Protein AF-A0A2D4KX52-F1 (afdb_monomer_lite)

Secondary structure (DSSP, 8-state):
-HHHHHHHHHHHHHTTS------S-----------S-----EEEES-HHHHHHHHHHHHHHHHHHHHT-HHHHTS-HHHHHHHHHHHHHHHHHHHHHHTT----EEEEPPPPHHHHHHT-HHHHHHHHHHHHHHHHHHTT-

Sequence (141 aa):
LYNILKSEEQQQEESSRQHPEPQPGQGPYAPALGCSCGKQRRVALKNPQVACKAASAVLVKTLRFVKNVPCFQELPLDEQLVLVRSCWAPLLVLGLAQDRVHFETVETTELSMLHTILTNKHCDEEQRRRGQLQLLRETQG

Organism: NCBI:txid1970185

Foldseek 3Di:
DVVVVVVVVVVVVVVPPPDPDDDPDDDPPPPPPPPPVDPPWDKDFPDVVVVVVVLVVLLVVLVVVQCPDPVLVPDDPVVNVVVCVVCSVVSSVVSCVVVVPDGHIDTDRDQPPVSCVVVVPVVVVVVVVVVVVVVVVVVVD

Radius of gyration: 30.48 Å; chains: 1; bounding box: 102×56×58 Å

pLDDT: mean 74.21, std 21.15, range [36.06, 98.06]

InterPro domains:
  IPR000536 Nuclear hormone receptor, ligand-binding domain [PF00104] (51-106)
  IPR000536 Nuclear hormone receptor, ligand-binding domain [PS51843] (11-141)
  IPR001723 Nuclear hormone receptor [PR00398] (54-75)
  IPR001723 Nuclear hormone receptor [PR00398] (75-91)
  IPR033544 Nuclear receptor subfamily 0 group B member 1/2 [PTHR24081] (1-130)
  IPR035500 Nuclear hormone receptor-like domain superfamily [G3DSA:1.10.565.10] (48-140)
  IPR035500 Nuclear hormone receptor-like domain superfamily [SSF48508] (23-130)

Structure (mmCIF, N/CA/C/O backbone):
data_AF-A0A2D4KX52-F1
#
_entry.id   AF-A0A2D4KX52-F1
#
loop_
_atom_site.group_PDB
_atom_site.id
_atom_site.type_symbol
_atom_site.label_atom_id
_atom_site.label_alt_id
_atom_site.label_comp_id
_atom_site.label_asym_id
_atom_site.label_entity_id
_atom_site.label_seq_id
_atom_site.pdbx_PDB_ins_code
_atom_site.Cartn_x
_atom_site.Cartn_y
_atom_site.Cartn_z
_atom_site.occupancy
_atom_site.B_iso_or_equiv
_atom_site.auth_seq_id
_atom_site.auth_comp_id
_atom_site.auth_asym_id
_atom_site.auth_atom_id
_atom_site.pdbx_PDB_model_num
ATOM 1 N N . LEU A 1 1 ? -69.183 -6.970 -9.755 1.00 55.22 1 LEU A N 1
ATOM 2 C CA . LEU A 1 1 ? -68.219 -5.842 -9.744 1.00 55.22 1 LEU A CA 1
ATOM 3 C C . LEU A 1 1 ? -67.201 -5.937 -8.603 1.00 55.22 1 LEU A C 1
ATOM 5 O O . LEU A 1 1 ? -66.049 -5.618 -8.840 1.00 55.22 1 LEU A O 1
ATOM 9 N N . TYR A 1 2 ? -67.560 -6.471 -7.427 1.00 42.31 2 TYR A N 1
ATOM 10 C CA . TYR A 1 2 ? -66.628 -6.637 -6.293 1.00 42.31 2 TYR A CA 1
ATOM 11 C C . TYR A 1 2 ? -65.497 -7.673 -6.486 1.00 42.31 2 TYR A C 1
ATOM 13 O O . TYR A 1 2 ? -64.516 -7.644 -5.756 1.00 42.31 2 TYR A O 1
ATOM 21 N N . ASN A 1 3 ? -65.603 -8.571 -7.472 1.00 47.75 3 ASN A N 1
ATOM 22 C CA . ASN A 1 3 ? -64.570 -9.585 -7.729 1.00 47.75 3 ASN A CA 1
ATOM 23 C C . ASN A 1 3 ? -63.439 -9.098 -8.653 1.00 47.75 3 ASN A C 1
ATOM 25 O O . ASN A 1 3 ? -62.381 -9.703 -8.641 1.00 47.75 3 ASN A O 1
ATOM 29 N N . ILE A 1 4 ? -63.633 -8.016 -9.422 1.00 60.59 4 ILE A N 1
ATOM 30 C CA . ILE A 1 4 ? -62.599 -7.492 -10.339 1.00 60.59 4 ILE A CA 1
ATOM 31 C C . ILE A 1 4 ? -61.567 -6.668 -9.555 1.00 60.59 4 ILE A C 1
ATOM 33 O O . ILE A 1 4 ? -60.376 -6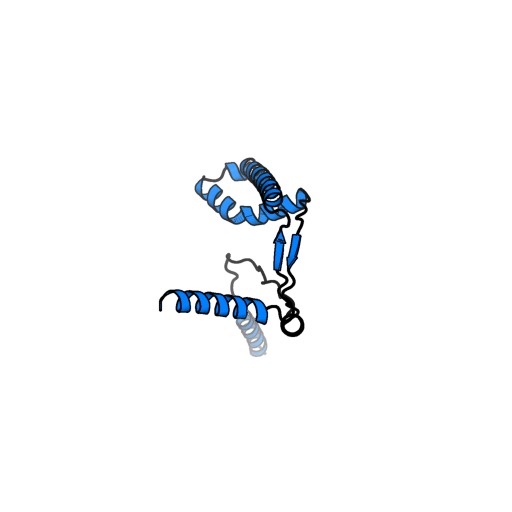.905 -9.705 1.00 60.59 4 ILE A O 1
ATOM 37 N N . LEU A 1 5 ? -62.014 -5.814 -8.622 1.00 53.97 5 LEU A N 1
ATOM 38 C CA . LEU A 1 5 ? -61.110 -5.081 -7.720 1.00 53.97 5 LEU A CA 1
ATOM 39 C C . LEU A 1 5 ? -60.318 -6.008 -6.783 1.00 53.97 5 LEU A C 1
ATOM 41 O O . LEU A 1 5 ? -59.173 -5.720 -6.455 1.00 53.97 5 LEU A O 1
ATOM 45 N N . LYS A 1 6 ? -60.897 -7.148 -6.380 1.00 53.62 6 LYS A N 1
ATOM 46 C CA . LYS A 1 6 ? -60.208 -8.113 -5.511 1.00 53.62 6 LYS A CA 1
ATOM 47 C C . LYS A 1 6 ? -59.107 -8.891 -6.243 1.00 53.62 6 LYS A C 1
ATOM 49 O O . LYS A 1 6 ? -58.123 -9.280 -5.620 1.00 53.62 6 LYS A O 1
ATOM 54 N N . SER A 1 7 ? -59.258 -9.105 -7.552 1.00 54.38 7 SER A N 1
ATOM 55 C CA . SER A 1 7 ? -58.231 -9.758 -8.369 1.00 54.38 7 SER A CA 1
ATOM 56 C C . SER A 1 7 ? -57.017 -8.859 -8.618 1.00 54.38 7 SER A C 1
ATOM 58 O O . SER A 1 7 ? -55.912 -9.383 -8.695 1.00 54.38 7 SER A O 1
ATOM 60 N N . GLU A 1 8 ? -57.189 -7.534 -8.677 1.00 55.19 8 GLU A N 1
ATOM 61 C CA . GLU A 1 8 ? -56.067 -6.594 -8.834 1.00 55.19 8 GLU A CA 1
ATOM 62 C C . GLU A 1 8 ? -55.267 -6.418 -7.530 1.00 55.19 8 GLU A C 1
ATOM 64 O O . GLU A 1 8 ? -54.038 -6.435 -7.574 1.00 55.19 8 GLU A O 1
ATOM 69 N N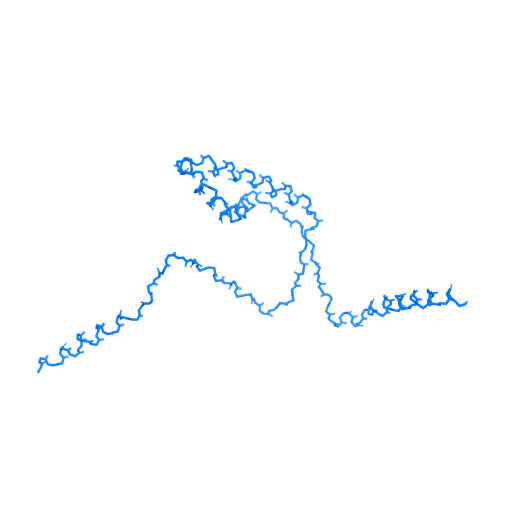 . GLU A 1 9 ? -55.922 -6.372 -6.360 1.00 52.56 9 GLU A N 1
ATOM 70 C CA . GLU A 1 9 ? -55.217 -6.336 -5.063 1.00 52.56 9 GLU A CA 1
ATOM 71 C C . GLU A 1 9 ? -54.384 -7.606 -4.813 1.00 52.56 9 GLU A C 1
ATOM 73 O O . GLU A 1 9 ? -53.224 -7.508 -4.415 1.00 52.56 9 GLU A O 1
ATOM 78 N N . GLN A 1 10 ? -54.910 -8.800 -5.122 1.00 50.28 10 GLN A N 1
ATOM 79 C CA . GLN A 1 10 ? -54.152 -10.045 -4.917 1.00 50.28 10 GLN A CA 1
ATOM 80 C C . GLN A 1 10 ? -52.995 -10.227 -5.912 1.00 50.28 10 GLN A C 1
ATOM 82 O O . GLN A 1 10 ? -51.985 -10.837 -5.566 1.00 50.28 10 GLN A O 1
ATOM 87 N N . GLN A 1 11 ? -53.099 -9.688 -7.131 1.00 50.22 11 GLN A N 1
ATOM 88 C CA . GLN A 1 11 ? -52.032 -9.806 -8.131 1.00 50.22 11 GLN A CA 1
ATOM 89 C C . GLN A 1 11 ? -50.896 -8.791 -7.892 1.00 50.22 11 GLN A C 1
ATOM 91 O O . GLN A 1 11 ? -49.740 -9.073 -8.218 1.00 50.22 11 GLN A O 1
ATOM 96 N N . GLN A 1 12 ? -51.191 -7.659 -7.240 1.00 48.22 12 GLN A N 1
ATOM 97 C CA . GLN A 1 12 ? -50.191 -6.679 -6.804 1.00 48.22 12 GLN A CA 1
ATOM 98 C C . GLN A 1 12 ? -49.376 -7.173 -5.588 1.00 48.22 12 GLN A C 1
ATOM 100 O O . GLN A 1 12 ? -48.193 -6.848 -5.471 1.00 48.22 12 GLN A O 1
ATOM 105 N N . GLU A 1 13 ? -49.969 -7.987 -4.706 1.00 45.47 13 GLU A N 1
ATOM 106 C CA . GLU A 1 13 ? -49.301 -8.486 -3.490 1.00 45.47 13 GLU A CA 1
ATOM 107 C C . GLU A 1 13 ? -48.363 -9.681 -3.744 1.00 45.47 13 GLU A C 1
ATOM 109 O O . GLU A 1 13 ? -47.346 -9.827 -3.060 1.00 45.47 13 GLU A O 1
ATOM 114 N N . GLU A 1 14 ? -48.625 -10.498 -4.771 1.00 41.22 14 GLU A N 1
ATOM 115 C CA . GLU A 1 14 ? -47.759 -11.638 -5.115 1.00 41.22 14 GLU A CA 1
ATOM 116 C C . GLU A 1 14 ? -46.558 -11.235 -5.995 1.00 41.22 14 GLU A C 1
ATOM 118 O O . GLU A 1 14 ? -45.494 -11.854 -5.926 1.00 41.22 14 GLU A O 1
ATOM 123 N N . SER A 1 15 ? -46.654 -10.122 -6.736 1.00 37.69 15 SER A N 1
ATOM 124 C CA . SER A 1 15 ? -45.534 -9.596 -7.533 1.00 37.69 15 SER A CA 1
ATOM 125 C C . SER A 1 15 ? -44.447 -8.901 -6.697 1.00 37.69 15 SER A C 1
ATOM 127 O O . SER A 1 15 ? -43.389 -8.573 -7.235 1.00 37.69 15 SER A O 1
ATOM 129 N N . SER A 1 16 ? -44.666 -8.679 -5.395 1.00 39.81 16 SER A N 1
ATOM 130 C 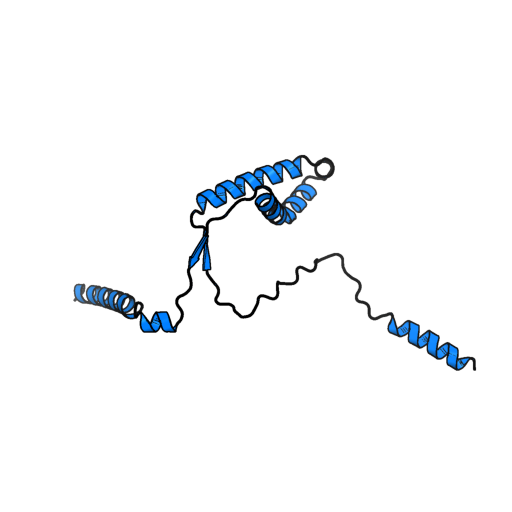CA . SER A 1 16 ? -43.711 -7.972 -4.529 1.00 39.81 16 SER A CA 1
ATOM 131 C C . SER A 1 16 ? -42.883 -8.885 -3.609 1.00 39.81 16 SER A C 1
ATOM 133 O O . SER A 1 16 ? -42.078 -8.378 -2.825 1.00 39.81 16 SER A O 1
ATOM 135 N N . ARG A 1 17 ? -43.023 -10.221 -3.692 1.00 44.50 17 ARG A N 1
ATOM 136 C CA . ARG A 1 17 ? -42.246 -11.176 -2.863 1.00 44.50 17 ARG A CA 1
ATOM 137 C C . ARG A 1 17 ? -41.098 -11.889 -3.585 1.00 44.50 17 ARG A C 1
ATOM 139 O O . ARG A 1 17 ? -40.619 -12.913 -3.107 1.00 44.50 17 ARG A O 1
ATOM 146 N N . GLN A 1 18 ? -40.595 -11.325 -4.681 1.00 43.16 18 GLN A N 1
ATOM 147 C CA . GLN A 1 18 ? -39.297 -11.706 -5.253 1.00 43.16 18 GLN A CA 1
ATOM 148 C C . GLN A 1 18 ? -38.362 -10.496 -5.311 1.00 43.16 18 GLN A C 1
ATOM 150 O O . GLN A 1 18 ? -37.957 -10.041 -6.373 1.00 43.16 18 GLN A O 1
ATOM 155 N N . HIS A 1 19 ? -38.005 -9.976 -4.139 1.00 36.66 19 HIS A N 1
ATOM 156 C CA . HIS A 1 19 ? -36.787 -9.189 -3.974 1.00 36.66 19 HIS A CA 1
ATOM 157 C C . HIS A 1 19 ? -35.864 -9.988 -3.048 1.00 36.66 19 HIS A C 1
ATOM 159 O O . HIS A 1 19 ? -36.266 -10.271 -1.917 1.00 36.66 19 HIS A O 1
ATOM 165 N N . PRO A 1 20 ? -34.658 -10.388 -3.486 1.00 41.66 20 PRO A N 1
ATOM 166 C CA . PRO A 1 20 ? -33.647 -10.865 -2.561 1.00 41.66 20 PRO A CA 1
ATOM 167 C C . PRO A 1 20 ? -33.256 -9.703 -1.647 1.00 41.66 20 PRO A C 1
ATOM 169 O O . PRO A 1 20 ? -32.896 -8.620 -2.106 1.00 41.66 20 PRO A O 1
ATOM 172 N N . GLU A 1 21 ? -33.370 -9.941 -0.350 1.00 36.06 21 GLU A N 1
ATOM 173 C CA . GLU A 1 21 ? -32.877 -9.078 0.715 1.00 36.06 21 GLU A CA 1
ATOM 174 C C . GLU A 1 21 ? -31.350 -8.874 0.559 1.00 36.06 21 GLU A C 1
ATOM 176 O O . GLU A 1 21 ? -30.626 -9.867 0.414 1.00 36.06 21 GLU A O 1
ATOM 181 N N . PRO A 1 22 ? -30.824 -7.632 0.531 1.00 37.22 22 PRO A N 1
ATOM 182 C CA . PRO A 1 22 ? -29.389 -7.408 0.448 1.00 37.22 22 PRO A CA 1
ATOM 183 C C . PRO A 1 22 ? -28.764 -7.625 1.828 1.00 37.22 22 PRO A C 1
ATOM 185 O O . PRO A 1 22 ? -28.799 -6.756 2.698 1.00 37.22 22 PRO A O 1
ATOM 188 N N . GLN A 1 23 ? -28.151 -8.793 1.989 1.00 40.50 23 GLN A N 1
ATOM 189 C CA . GLN A 1 23 ? -27.279 -9.111 3.113 1.00 40.50 23 GLN A CA 1
ATOM 190 C C . GLN A 1 23 ? -26.165 -8.051 3.249 1.00 40.50 23 GLN A C 1
ATOM 192 O O . GLN A 1 23 ? -25.584 -7.636 2.238 1.00 40.50 23 GLN A O 1
ATOM 197 N N . PRO A 1 24 ? -25.797 -7.619 4.470 1.00 43.75 24 PRO A N 1
ATOM 198 C CA . PRO A 1 24 ? -24.698 -6.690 4.678 1.00 43.75 24 PRO A CA 1
ATOM 199 C C . PRO A 1 24 ? -23.382 -7.467 4.612 1.00 43.75 24 PRO A C 1
ATOM 201 O O . PRO A 1 24 ? -22.823 -7.895 5.618 1.00 43.75 24 PRO A O 1
ATOM 204 N N . GLY A 1 25 ? -22.884 -7.685 3.405 1.00 46.22 25 GLY A N 1
ATOM 205 C CA . GLY A 1 25 ? -21.603 -8.341 3.211 1.00 46.22 25 GLY A CA 1
ATOM 206 C C . GLY A 1 25 ? -21.336 -8.552 1.739 1.00 46.22 25 GLY A C 1
ATOM 207 O O . GLY A 1 25 ? -22.090 -9.254 1.085 1.00 46.22 25 GLY A O 1
ATOM 208 N N . GLN A 1 26 ? -20.219 -8.001 1.262 1.00 44.38 26 GLN A N 1
ATOM 209 C CA . GLN A 1 26 ? -19.721 -8.045 -0.120 1.00 44.38 26 GLN A CA 1
ATOM 210 C C . GLN A 1 26 ? -20.241 -6.893 -0.990 1.00 44.38 26 GLN A C 1
ATOM 212 O O . GLN A 1 26 ? -21.268 -6.960 -1.657 1.00 44.38 26 GLN A O 1
ATOM 217 N N . GLY A 1 27 ? -19.474 -5.799 -0.977 1.00 38.81 27 GLY A N 1
ATOM 218 C CA . GLY A 1 27 ? -19.650 -4.712 -1.933 1.00 38.81 27 GLY A CA 1
ATOM 219 C C . GLY A 1 27 ? -19.389 -5.181 -3.373 1.00 38.81 27 GLY A C 1
ATOM 220 O O . GLY A 1 27 ? -18.683 -6.170 -3.588 1.00 38.81 27 GLY A O 1
ATOM 221 N N . PRO A 1 28 ? -19.919 -4.470 -4.380 1.00 45.84 28 PRO A N 1
ATOM 222 C CA . PRO A 1 28 ? -19.748 -4.822 -5.778 1.00 45.84 28 PRO A CA 1
ATOM 223 C C . PRO A 1 28 ? -18.367 -4.365 -6.254 1.00 45.84 28 PRO A C 1
ATOM 225 O O . PRO A 1 28 ? -18.222 -3.366 -6.955 1.00 45.84 28 PRO A O 1
ATOM 228 N N . TYR A 1 29 ? -17.323 -5.113 -5.912 1.00 49.16 29 TYR A N 1
ATOM 229 C CA . TYR A 1 29 ? -16.148 -5.163 -6.778 1.00 49.16 29 TYR A CA 1
ATOM 230 C C . TYR A 1 29 ? -16.569 -6.020 -7.967 1.00 49.16 29 TYR A C 1
ATOM 232 O O . TYR A 1 29 ? -16.369 -7.233 -7.989 1.00 49.16 29 TYR A O 1
ATOM 240 N N . ALA A 1 30 ? -17.232 -5.394 -8.941 1.00 56.16 30 ALA A N 1
ATOM 241 C CA . ALA A 1 30 ? -17.316 -5.983 -10.262 1.00 56.16 30 ALA A CA 1
ATOM 242 C C . ALA A 1 30 ? -15.871 -6.330 -10.660 1.00 56.16 30 ALA A C 1
ATOM 244 O O . ALA A 1 30 ? -15.022 -5.428 -10.639 1.00 56.16 30 ALA A O 1
ATOM 245 N N . PRO A 1 31 ? -15.537 -7.598 -10.962 1.00 55.91 31 PRO A N 1
ATOM 246 C CA . PRO A 1 31 ? -14.259 -7.870 -11.583 1.00 55.91 31 PRO A CA 1
ATOM 247 C C . PRO A 1 31 ? -14.282 -7.047 -12.862 1.00 55.91 31 PRO A C 1
ATOM 249 O O . PRO A 1 31 ? -15.206 -7.186 -13.666 1.00 55.91 31 PRO A O 1
ATOM 252 N N . ALA A 1 32 ? -13.342 -6.109 -12.988 1.00 61.94 32 ALA A N 1
ATOM 253 C CA . ALA A 1 32 ? -13.196 -5.326 -14.198 1.00 61.94 32 ALA A CA 1
ATOM 254 C C . ALA A 1 32 ? -13.275 -6.312 -15.365 1.00 61.94 32 ALA A C 1
ATOM 256 O O . ALA A 1 32 ? -12.467 -7.242 -15.432 1.00 61.94 32 ALA A O 1
ATOM 257 N N . LEU A 1 33 ? -14.299 -6.164 -16.211 1.00 58.03 33 LEU A N 1
ATOM 258 C CA . LEU A 1 33 ? -14.442 -6.909 -17.455 1.00 58.03 33 LEU A CA 1
ATOM 259 C C . LEU A 1 33 ? -13.247 -6.508 -18.314 1.00 58.03 33 LEU A C 1
ATOM 261 O O . LEU A 1 33 ? -13.278 -5.541 -19.072 1.00 58.03 33 LEU A O 1
ATOM 265 N N . GLY A 1 34 ? -12.136 -7.199 -18.080 1.00 59.59 34 GLY A N 1
ATOM 266 C CA . GLY A 1 34 ? -10.908 -7.024 -18.813 1.00 59.59 34 GLY A CA 1
ATOM 267 C C . GLY A 1 34 ? -11.213 -7.306 -20.270 1.00 59.59 34 GLY A C 1
ATOM 268 O O . GLY A 1 34 ? -11.809 -8.328 -20.610 1.00 59.59 34 GLY A O 1
ATOM 269 N N . CYS A 1 35 ? -10.835 -6.374 -21.136 1.00 62.75 35 CYS A N 1
ATOM 270 C CA . CYS A 1 35 ? -10.944 -6.574 -22.568 1.00 62.75 35 CYS A CA 1
ATOM 271 C C . CYS A 1 35 ? -10.196 -7.859 -22.964 1.00 62.75 35 CYS A C 1
ATOM 273 O O . CYS A 1 35 ? -9.040 -8.053 -22.585 1.00 62.75 35 CYS A O 1
ATOM 275 N N . SER A 1 36 ? -10.833 -8.710 -23.774 1.00 57.59 36 SER A N 1
ATOM 276 C CA . SER A 1 36 ? -10.251 -9.958 -24.298 1.00 57.59 36 SER A CA 1
ATOM 277 C C . SER A 1 36 ? -9.108 -9.727 -25.311 1.00 57.59 36 SER A C 1
ATOM 279 O O . SER A 1 36 ? -8.548 -10.666 -25.865 1.00 57.59 36 SER A O 1
ATOM 281 N N . CYS A 1 37 ? -8.659 -8.483 -25.509 1.00 63.06 37 CYS A N 1
ATOM 282 C CA . CYS A 1 37 ? -7.459 -8.134 -26.285 1.00 63.06 37 CYS A CA 1
ATOM 283 C C . CYS A 1 37 ? -6.135 -8.513 -25.558 1.00 63.06 37 CYS A C 1
ATOM 285 O O . CYS A 1 37 ? -5.074 -7.926 -25.772 1.00 63.06 37 CYS A O 1
ATOM 287 N N . GLY A 1 38 ? -6.183 -9.491 -24.651 1.00 58.09 38 GLY A N 1
ATOM 288 C CA . GLY A 1 38 ? -5.166 -9.781 -23.646 1.00 58.09 38 GLY A CA 1
ATOM 289 C C . GLY A 1 38 ? -3.930 -10.501 -24.178 1.00 58.09 38 GLY A C 1
ATOM 290 O O . GLY A 1 38 ? -3.725 -11.677 -23.892 1.00 58.09 38 GLY A O 1
ATOM 291 N N . LYS A 1 39 ? -3.022 -9.778 -24.837 1.00 64.50 39 LYS A N 1
ATOM 292 C CA . LYS A 1 39 ? -1.598 -10.095 -24.661 1.00 64.50 39 LYS A CA 1
ATOM 293 C C . LYS A 1 39 ? -1.234 -9.628 -23.254 1.00 64.50 39 LYS A C 1
ATOM 295 O O . LYS A 1 39 ? -1.135 -8.426 -23.025 1.00 64.50 39 LYS A O 1
ATOM 300 N N . GLN A 1 40 ? -1.107 -10.560 -22.311 1.00 63.53 40 GLN A N 1
ATOM 301 C CA . GLN A 1 40 ? -0.644 -10.290 -20.946 1.00 63.53 40 GLN A CA 1
ATOM 302 C C . GLN A 1 40 ? 0.761 -9.670 -21.022 1.00 63.53 40 GLN A C 1
ATOM 304 O O . GLN A 1 40 ? 1.765 -10.371 -21.134 1.00 63.53 40 GLN A O 1
ATOM 309 N N . ARG A 1 41 ? 0.836 -8.338 -21.047 1.00 69.56 41 ARG A N 1
ATOM 310 C CA . ARG A 1 41 ? 2.095 -7.596 -21.003 1.00 69.56 41 ARG A CA 1
ATOM 311 C C . ARG A 1 41 ? 2.622 -7.692 -19.584 1.00 69.56 41 ARG A C 1
ATOM 313 O O . ARG A 1 41 ? 2.010 -7.189 -18.643 1.00 69.56 41 ARG A O 1
ATOM 320 N N . ARG A 1 42 ? 3.743 -8.391 -19.423 1.00 78.44 42 ARG A N 1
ATOM 321 C CA . ARG A 1 42 ? 4.413 -8.499 -18.133 1.00 78.44 42 ARG A CA 1
ATOM 322 C C . ARG A 1 42 ? 5.122 -7.180 -17.870 1.00 78.44 42 ARG A C 1
ATOM 324 O O . ARG A 1 42 ? 6.133 -6.873 -18.499 1.00 78.44 42 ARG A O 1
ATOM 331 N N . VAL A 1 43 ? 4.564 -6.402 -16.954 1.00 82.25 43 VAL A N 1
ATOM 332 C CA . VAL A 1 43 ? 5.147 -5.149 -16.480 1.00 82.25 43 VAL A CA 1
ATOM 333 C C . VAL A 1 43 ? 5.911 -5.437 -15.191 1.00 82.25 43 VAL A C 1
ATOM 335 O O . VAL A 1 43 ? 5.366 -6.034 -14.266 1.00 82.25 43 VAL A O 1
ATOM 338 N N . ALA A 1 44 ? 7.172 -5.020 -15.126 1.00 89.12 44 ALA A N 1
ATOM 339 C CA . ALA A 1 44 ? 7.989 -5.092 -13.919 1.00 89.12 44 ALA A CA 1
ATOM 340 C C . ALA A 1 44 ? 8.489 -3.697 -13.536 1.00 89.12 44 ALA A C 1
ATOM 342 O O . ALA A 1 44 ? 8.594 -2.811 -14.376 1.00 89.12 44 ALA A O 1
ATOM 343 N N . LEU A 1 45 ? 8.807 -3.481 -12.263 1.00 92.50 45 LEU A N 1
ATOM 344 C CA . LEU A 1 45 ? 9.414 -2.228 -11.815 1.00 92.50 45 LEU A CA 1
ATOM 345 C C . LEU A 1 45 ? 10.871 -2.171 -12.282 1.00 92.50 45 LEU A C 1
ATOM 347 O O . LEU A 1 45 ? 11.627 -3.112 -12.049 1.00 92.50 45 LEU A O 1
ATOM 351 N N . LYS A 1 46 ? 11.288 -1.055 -12.886 1.00 92.50 46 LYS A N 1
ATOM 352 C CA . LYS A 1 46 ? 12.683 -0.849 -13.299 1.00 92.50 46 LYS A CA 1
ATOM 353 C C . LYS A 1 46 ? 13.615 -0.753 -12.092 1.00 92.50 46 LYS A C 1
ATOM 355 O O . LYS A 1 46 ? 14.718 -1.286 -12.116 1.00 92.50 46 LYS A O 1
ATOM 360 N N . ASN A 1 47 ? 13.157 -0.097 -11.024 1.00 93.56 47 ASN A N 1
ATOM 361 C CA . ASN A 1 47 ? 13.865 -0.028 -9.750 1.00 93.56 47 ASN A CA 1
ATOM 362 C C . ASN A 1 47 ? 12.923 -0.398 -8.588 1.00 93.56 47 ASN A C 1
ATOM 364 O O . ASN A 1 47 ? 12.270 0.479 -8.013 1.00 93.56 47 ASN A O 1
ATOM 368 N N . PRO A 1 48 ? 12.836 -1.691 -8.226 1.00 93.81 48 PRO A N 1
ATOM 369 C CA . PRO A 1 48 ? 11.925 -2.142 -7.178 1.00 93.81 48 PRO A CA 1
ATOM 370 C C . PRO A 1 48 ? 12.296 -1.584 -5.799 1.00 93.81 48 PRO A C 1
ATOM 372 O O . PRO A 1 48 ? 11.408 -1.315 -5.001 1.00 93.81 48 PRO A O 1
ATOM 375 N N . GLN A 1 49 ? 13.581 -1.340 -5.515 1.00 96.69 49 GLN A N 1
ATOM 376 C CA . GLN A 1 49 ? 14.013 -0.824 -4.210 1.00 96.69 49 GLN A CA 1
ATOM 377 C C . GLN A 1 49 ? 13.550 0.617 -3.982 1.00 96.69 49 GLN A C 1
ATOM 379 O O . GLN A 1 49 ? 13.054 0.950 -2.905 1.00 96.69 49 GLN A O 1
ATOM 384 N N . VAL A 1 50 ? 13.654 1.468 -5.007 1.00 95.25 50 VAL A 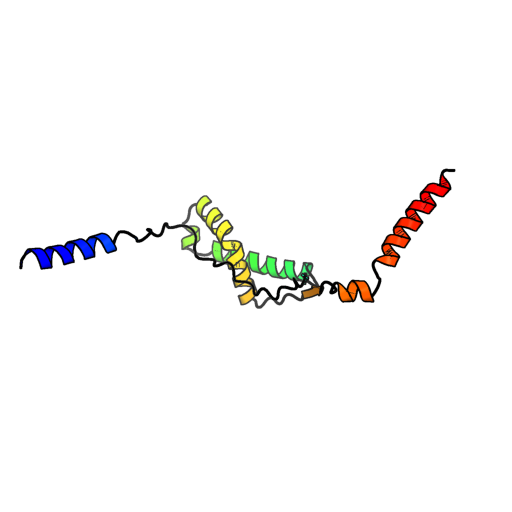N 1
ATOM 385 C CA . VAL A 1 50 ? 13.155 2.850 -4.947 1.00 95.25 50 VAL A CA 1
ATOM 386 C C . VAL A 1 50 ? 11.633 2.869 -4.812 1.00 95.25 50 VAL A C 1
ATOM 388 O O . VAL A 1 50 ? 11.108 3.582 -3.957 1.00 95.25 50 VAL A O 1
ATOM 391 N N . ALA A 1 51 ? 10.932 2.038 -5.588 1.00 95.12 51 ALA A N 1
ATOM 392 C CA . ALA A 1 51 ? 9.481 1.895 -5.502 1.00 95.12 51 ALA A CA 1
ATOM 393 C C . ALA A 1 51 ? 9.026 1.442 -4.103 1.00 95.12 51 ALA A C 1
ATOM 395 O O . ALA A 1 51 ? 8.154 2.072 -3.506 1.00 95.12 51 ALA A O 1
ATOM 396 N N . CYS A 1 52 ? 9.656 0.406 -3.541 1.00 95.62 52 CYS A N 1
ATOM 397 C CA . CYS A 1 52 ? 9.361 -0.089 -2.197 1.00 95.62 52 CYS A CA 1
ATOM 398 C C . CYS A 1 52 ? 9.670 0.952 -1.116 1.00 95.62 52 CYS A C 1
ATOM 400 O O . CYS A 1 52 ? 8.892 1.109 -0.175 1.00 95.62 52 CYS A O 1
ATOM 402 N N . LYS A 1 53 ? 10.772 1.701 -1.240 1.00 97.31 53 LYS A N 1
ATOM 403 C CA . LYS A 1 53 ? 11.103 2.793 -0.313 1.00 97.31 53 LYS A CA 1
ATOM 404 C C . LYS A 1 53 ? 10.046 3.900 -0.336 1.00 97.31 53 LYS A C 1
ATOM 406 O O . LYS A 1 53 ? 9.624 4.357 0.722 1.00 97.31 53 LYS A O 1
ATOM 411 N N . ALA A 1 54 ? 9.590 4.306 -1.519 1.00 96.94 54 ALA A N 1
ATOM 412 C CA . ALA A 1 54 ? 8.525 5.299 -1.644 1.00 96.94 54 ALA A CA 1
ATOM 413 C C . ALA A 1 54 ? 7.196 4.770 -1.079 1.00 96.94 54 ALA A C 1
ATOM 415 O O . ALA A 1 54 ? 6.563 5.430 -0.258 1.00 96.94 54 ALA A O 1
ATOM 416 N N . ALA A 1 55 ? 6.811 3.544 -1.443 1.00 97.12 55 ALA A N 1
ATOM 417 C CA . ALA A 1 55 ? 5.573 2.930 -0.976 1.00 97.12 55 ALA A CA 1
ATOM 418 C C . ALA A 1 55 ? 5.550 2.717 0.543 1.00 97.12 55 ALA A C 1
ATOM 420 O O . ALA A 1 55 ? 4.548 3.010 1.191 1.00 97.12 55 ALA A O 1
ATOM 421 N N . SER A 1 56 ? 6.657 2.266 1.135 1.00 97.62 56 SER A N 1
ATOM 422 C CA . SER A 1 56 ? 6.770 2.117 2.591 1.00 97.62 56 SER A CA 1
ATOM 423 C C . SER A 1 56 ? 6.707 3.459 3.322 1.00 97.62 56 SER A C 1
ATOM 425 O O . SER A 1 56 ? 6.040 3.549 4.351 1.00 97.62 56 SER A O 1
ATOM 427 N N . ALA A 1 57 ? 7.321 4.518 2.785 1.00 97.94 57 ALA A N 1
ATOM 428 C CA . ALA A 1 57 ? 7.213 5.859 3.359 1.00 97.94 57 ALA A CA 1
ATOM 429 C C . ALA A 1 57 ? 5.757 6.357 3.377 1.00 97.94 57 ALA A C 1
ATOM 431 O O . ALA A 1 57 ? 5.283 6.849 4.407 1.00 97.94 57 ALA A O 1
ATOM 432 N N . VAL A 1 58 ? 5.029 6.157 2.274 1.00 98.06 58 VAL A N 1
ATOM 433 C CA . VAL A 1 58 ? 3.597 6.471 2.187 1.00 98.06 58 VAL A CA 1
ATOM 434 C C . VAL A 1 58 ? 2.793 5.624 3.169 1.00 98.06 58 VAL A C 1
ATOM 436 O O . VAL A 1 58 ? 1.989 6.173 3.916 1.00 98.06 58 VAL A O 1
ATOM 439 N N . LEU A 1 59 ? 3.046 4.315 3.255 1.00 98.00 59 LEU A N 1
ATOM 440 C CA . LEU A 1 59 ? 2.345 3.438 4.194 1.00 98.00 59 LEU A CA 1
ATOM 441 C C . LEU A 1 59 ? 2.514 3.905 5.646 1.00 98.00 59 LEU A C 1
ATOM 443 O O . LEU A 1 59 ? 1.536 3.984 6.384 1.00 98.00 59 LEU A O 1
ATOM 447 N N . VAL A 1 60 ? 3.732 4.266 6.056 1.00 98.06 60 VAL A N 1
ATOM 448 C CA . VAL A 1 60 ? 4.001 4.774 7.410 1.00 98.06 60 VAL A CA 1
ATOM 449 C C . VAL A 1 60 ? 3.248 6.080 7.673 1.00 98.06 60 VAL A C 1
ATOM 451 O O . VAL A 1 60 ? 2.660 6.241 8.744 1.00 98.06 60 VAL A O 1
ATOM 454 N N . LYS A 1 61 ? 3.232 7.004 6.705 1.00 97.38 61 LYS A N 1
ATOM 455 C CA . LYS A 1 61 ? 2.475 8.263 6.788 1.00 97.38 61 LYS A CA 1
ATOM 456 C C . LYS A 1 61 ? 0.973 7.997 6.924 1.00 97.38 61 LYS A C 1
ATOM 458 O O . LYS A 1 61 ? 0.339 8.551 7.820 1.00 97.38 61 LYS A O 1
ATOM 463 N N . THR A 1 62 ? 0.433 7.107 6.100 1.00 96.81 62 THR A N 1
ATOM 464 C CA . THR A 1 62 ? -0.974 6.696 6.114 1.00 96.81 62 THR A CA 1
ATOM 465 C C . THR A 1 62 ? -1.363 6.042 7.438 1.00 96.81 62 THR A C 1
ATOM 467 O O . THR A 1 62 ? -2.357 6.431 8.045 1.00 96.81 62 THR A O 1
ATOM 470 N N . LEU A 1 63 ? -0.569 5.096 7.946 1.00 96.25 63 LEU A N 1
ATOM 471 C CA . LEU A 1 63 ? -0.857 4.441 9.224 1.00 96.25 63 LEU A CA 1
ATOM 472 C C . LEU A 1 63 ? -0.752 5.416 10.400 1.00 96.25 63 LEU A C 1
ATOM 474 O O . LEU A 1 63 ? -1.557 5.345 11.325 1.00 96.25 63 LEU A O 1
ATOM 478 N N . ARG A 1 64 ? 0.192 6.364 10.362 1.00 96.88 64 ARG A N 1
ATOM 479 C CA . ARG A 1 64 ? 0.264 7.439 11.360 1.00 96.88 64 ARG A CA 1
ATOM 480 C C . ARG A 1 64 ? -0.986 8.314 11.328 1.00 96.88 64 ARG A C 1
ATOM 482 O O . ARG A 1 64 ? -1.490 8.656 12.389 1.00 96.88 64 ARG A O 1
ATOM 489 N N . PHE A 1 65 ? -1.485 8.653 10.140 1.00 95.75 65 PHE A N 1
ATOM 490 C CA . PHE A 1 65 ? -2.740 9.385 9.993 1.00 95.75 65 PHE A CA 1
ATOM 491 C C . PHE A 1 65 ? -3.902 8.621 10.635 1.00 95.75 65 PHE A C 1
ATOM 493 O O . PHE A 1 65 ? -4.539 9.170 11.526 1.00 95.75 65 PHE A O 1
ATOM 500 N N . VAL A 1 66 ? -4.111 7.350 10.270 1.00 96.25 66 VAL A N 1
ATOM 501 C CA . VAL A 1 66 ? -5.202 6.517 10.815 1.00 96.25 66 VAL A CA 1
ATOM 502 C C . VAL A 1 66 ? -5.137 6.439 12.342 1.00 96.25 66 VAL A C 1
ATOM 504 O O . VAL A 1 66 ? -6.135 6.686 13.010 1.00 96.25 66 VAL A O 1
ATOM 507 N N . LYS A 1 67 ? -3.948 6.186 12.908 1.00 95.06 67 LYS A N 1
ATOM 508 C CA . LYS A 1 67 ? -3.748 6.115 14.367 1.00 95.06 67 LYS A CA 1
ATOM 509 C C . LYS A 1 67 ? -4.024 7.432 15.098 1.00 95.06 67 LYS A C 1
ATOM 511 O O . LYS A 1 67 ? -4.232 7.406 16.306 1.00 95.06 67 LYS A O 1
ATOM 516 N N . ASN A 1 68 ? -3.997 8.563 14.397 1.00 96.50 68 ASN A N 1
ATOM 517 C CA . ASN A 1 68 ? -4.246 9.889 14.960 1.00 96.50 68 ASN A CA 1
ATOM 518 C C . ASN A 1 68 ? -5.689 10.373 14.745 1.00 96.50 68 ASN A C 1
ATOM 520 O O . ASN A 1 68 ? -6.006 11.503 15.109 1.00 96.50 68 ASN A O 1
ATOM 524 N N . VAL A 1 69 ? -6.563 9.555 14.151 1.00 96.62 69 VAL A N 1
ATOM 525 C CA . VAL A 1 69 ? -7.979 9.894 14.000 1.00 96.62 69 VAL A CA 1
ATOM 526 C C . VAL A 1 69 ? -8.695 9.677 15.342 1.00 96.62 69 VAL A C 1
ATOM 528 O O . VAL A 1 69 ? -8.666 8.553 15.843 1.00 96.62 69 VAL A O 1
ATOM 531 N N . PRO A 1 70 ? -9.388 10.686 15.908 1.00 95.81 70 PRO A N 1
ATOM 532 C CA . PRO A 1 70 ? -10.023 10.566 17.223 1.00 95.81 70 PRO A CA 1
ATOM 533 C C . PRO A 1 70 ? -10.986 9.380 17.331 1.00 95.81 70 PRO A C 1
ATOM 535 O O . PRO A 1 70 ? -10.839 8.551 18.216 1.00 95.81 70 PRO A O 1
ATOM 538 N N . CYS A 1 71 ? -11.904 9.211 16.373 1.00 94.75 71 CYS A N 1
ATOM 539 C CA . CYS A 1 71 ? -12.856 8.096 16.409 1.00 94.75 71 CYS A CA 1
ATOM 540 C C . CYS A 1 71 ? -12.202 6.713 16.273 1.00 94.75 71 CYS A C 1
ATOM 542 O O . CYS A 1 71 ? -12.796 5.725 16.686 1.00 94.75 71 CYS A O 1
ATOM 544 N N . PHE A 1 72 ? -10.991 6.631 15.716 1.00 95.75 72 PHE A N 1
ATOM 545 C CA . PHE A 1 72 ? -10.236 5.383 15.641 1.00 95.75 72 PHE A CA 1
ATOM 546 C C . PHE A 1 72 ? -9.583 5.037 16.986 1.00 95.75 72 PHE A C 1
ATOM 548 O O . PHE A 1 72 ? -9.476 3.863 17.327 1.00 95.75 72 PHE A O 1
ATOM 555 N N . GLN A 1 73 ? -9.177 6.047 17.762 1.00 96.38 73 GLN A N 1
ATOM 556 C CA . GLN A 1 73 ? -8.574 5.865 19.086 1.00 96.38 73 GLN A CA 1
ATOM 557 C C . GLN A 1 73 ? -9.582 5.390 20.139 1.00 96.38 73 GLN A C 1
ATOM 559 O O . GLN A 1 73 ? -9.193 4.667 21.051 1.00 96.38 73 GLN A O 1
ATOM 564 N N . GLU A 1 74 ? -10.862 5.735 19.978 1.00 97.12 74 GLU A N 1
ATOM 565 C CA . GLU A 1 74 ? -11.950 5.289 20.862 1.00 97.12 74 GLU A CA 1
ATOM 566 C C . GLU A 1 74 ? -12.304 3.797 20.697 1.00 97.12 74 GLU A C 1
ATOM 568 O O . GLU A 1 74 ? -13.011 3.225 21.527 1.00 97.12 74 GLU A O 1
ATOM 573 N N . LEU A 1 75 ? -11.840 3.145 19.625 1.00 96.88 75 LEU A N 1
ATOM 574 C CA . LEU A 1 75 ? -12.142 1.738 19.357 1.00 96.88 75 LEU A CA 1
ATOM 575 C C . LEU A 1 75 ? -11.266 0.798 20.206 1.00 96.88 75 LEU A C 1
ATOM 577 O O . LEU A 1 75 ? -10.084 1.088 20.414 1.00 96.88 75 LEU A O 1
ATOM 581 N N . PRO A 1 76 ? -11.779 -0.379 20.617 1.00 97.38 76 PRO A N 1
ATOM 582 C CA . PRO A 1 76 ? -10.958 -1.442 21.194 1.00 97.38 76 PRO A CA 1
ATOM 583 C C . PRO A 1 76 ? -9.807 -1.852 20.267 1.00 97.38 76 PRO A C 1
ATOM 585 O O . PRO A 1 76 ? -9.908 -1.759 19.042 1.00 97.38 76 PRO A O 1
ATOM 588 N N . LEU A 1 77 ? -8.714 -2.361 20.840 1.00 96.44 77 LEU A N 1
ATOM 589 C CA . LEU A 1 77 ? -7.509 -2.706 20.077 1.00 96.44 77 LEU A CA 1
ATOM 590 C C . LEU A 1 77 ? -7.770 -3.756 18.982 1.00 96.44 77 LEU A C 1
ATOM 592 O O . LEU A 1 77 ? -7.205 -3.656 17.891 1.00 96.44 77 LEU A O 1
ATOM 596 N N . ASP A 1 78 ? -8.632 -4.733 19.256 1.00 97.44 78 ASP A N 1
ATOM 597 C CA . ASP A 1 78 ? -8.993 -5.777 18.293 1.00 97.44 78 ASP A CA 1
ATOM 598 C C . ASP A 1 78 ? -9.705 -5.190 17.065 1.00 97.44 78 ASP A C 1
ATOM 600 O O . ASP A 1 78 ? -9.341 -5.494 15.927 1.00 97.44 78 ASP A O 1
ATOM 604 N N . GLU A 1 79 ? -10.635 -4.257 17.286 1.00 97.19 79 GLU A N 1
ATOM 605 C CA . GLU A 1 79 ? -11.352 -3.541 16.224 1.00 97.19 79 GLU A CA 1
ATOM 606 C C . GLU A 1 79 ? -10.406 -2.651 15.408 1.00 97.19 79 GLU A C 1
ATOM 608 O O . GLU A 1 79 ? -10.438 -2.657 14.174 1.00 97.19 79 GLU A O 1
ATOM 613 N N . GLN A 1 80 ? -9.487 -1.943 16.076 1.00 97.44 80 GLN A N 1
ATOM 614 C CA . GLN A 1 80 ? -8.447 -1.162 15.399 1.00 97.44 80 GLN A CA 1
ATOM 615 C C . GLN A 1 80 ? -7.597 -2.043 14.469 1.00 97.44 80 GLN A C 1
ATOM 617 O O . GLN A 1 80 ? -7.299 -1.657 13.333 1.00 97.44 80 GLN A O 1
ATOM 622 N N . LEU A 1 81 ? -7.211 -3.237 14.930 1.00 96.81 81 LEU A N 1
ATOM 623 C CA . LEU A 1 81 ? -6.402 -4.172 14.152 1.00 96.81 81 LEU A CA 1
ATOM 624 C C . LEU A 1 81 ? -7.164 -4.710 12.937 1.00 96.81 81 LEU A C 1
ATOM 626 O O . LEU A 1 81 ? -6.601 -4.740 11.838 1.00 96.81 81 LEU A O 1
ATOM 630 N N . VAL A 1 82 ? -8.424 -5.118 13.117 1.00 97.75 82 VAL A N 1
ATOM 631 C CA . VAL A 1 82 ? -9.285 -5.606 12.027 1.00 97.75 82 VAL A CA 1
ATOM 632 C C . VAL A 1 82 ? -9.456 -4.529 10.961 1.00 97.75 82 VAL A C 1
ATOM 634 O O . VAL A 1 82 ? -9.281 -4.807 9.768 1.00 97.75 82 VAL A O 1
ATOM 637 N N . LEU A 1 83 ? -9.723 -3.290 11.377 1.00 96.75 83 LEU A N 1
ATOM 638 C CA . LEU A 1 83 ? -9.926 -2.183 10.455 1.00 96.75 83 LEU A CA 1
ATOM 639 C C . LEU A 1 83 ? -8.653 -1.907 9.648 1.00 96.75 83 LEU A C 1
ATOM 641 O O . LEU A 1 83 ? -8.702 -1.914 8.419 1.00 96.75 83 LEU A O 1
ATOM 645 N N . VAL A 1 84 ? -7.498 -1.773 10.313 1.00 96.81 84 VAL A N 1
ATOM 646 C CA . VAL A 1 84 ? -6.203 -1.553 9.643 1.00 96.81 84 VAL A CA 1
ATOM 647 C C . VAL A 1 84 ? -5.878 -2.693 8.681 1.00 96.81 84 VAL A C 1
ATOM 649 O O . VAL A 1 84 ? -5.459 -2.432 7.555 1.00 96.81 84 VAL A O 1
ATOM 652 N N . ARG A 1 85 ? -6.105 -3.954 9.068 1.00 96.50 85 ARG A N 1
ATOM 653 C CA . ARG A 1 85 ? -5.872 -5.106 8.181 1.00 96.50 85 ARG A CA 1
ATOM 654 C C . ARG A 1 85 ? -6.770 -5.118 6.950 1.00 96.50 85 ARG A C 1
ATOM 656 O O . ARG A 1 85 ? -6.328 -5.578 5.900 1.00 96.50 85 ARG A O 1
ATOM 663 N N . SER A 1 86 ? -7.978 -4.587 7.068 1.00 96.00 86 SER A N 1
ATOM 664 C CA . SER A 1 86 ? -8.942 -4.537 5.969 1.00 96.00 86 SER A CA 1
ATOM 665 C C . SER A 1 86 ? -8.695 -3.352 5.031 1.00 96.00 86 SER A C 1
ATOM 667 O O . SER A 1 86 ? -8.904 -3.467 3.825 1.00 96.00 86 SER A O 1
ATOM 669 N N . CYS A 1 87 ? -8.227 -2.213 5.555 1.00 95.25 87 CYS A N 1
ATOM 670 C CA . CYS A 1 87 ? -8.151 -0.963 4.795 1.00 95.25 87 CYS A CA 1
ATOM 671 C C . CYS A 1 87 ? -6.733 -0.496 4.423 1.00 95.25 87 CYS A C 1
ATOM 673 O O . CYS A 1 87 ? -6.611 0.437 3.628 1.00 95.25 87 CYS A O 1
ATOM 675 N N . TRP A 1 88 ? -5.656 -1.126 4.918 1.00 96.69 88 TRP A N 1
ATOM 676 C CA . TRP A 1 88 ? -4.289 -0.653 4.633 1.00 96.69 88 TRP A CA 1
ATOM 677 C C . TRP A 1 88 ? -3.966 -0.607 3.133 1.00 96.69 88 TRP A C 1
ATOM 679 O O . TRP A 1 88 ? -3.306 0.332 2.696 1.00 96.69 88 TRP A O 1
ATOM 689 N N . ALA A 1 89 ? -4.425 -1.581 2.337 1.00 97.25 89 ALA A N 1
ATOM 690 C CA . ALA A 1 89 ? -4.082 -1.645 0.916 1.00 97.25 89 ALA A CA 1
ATOM 691 C C . ALA A 1 89 ? -4.818 -0.566 0.093 1.00 97.25 89 ALA A C 1
ATOM 693 O O . ALA A 1 89 ? -4.142 0.191 -0.607 1.00 97.25 89 ALA A O 1
ATOM 694 N N . PRO A 1 90 ? -6.153 -0.392 0.218 1.00 97.38 90 PRO A N 1
ATOM 695 C CA . PRO A 1 90 ? -6.848 0.740 -0.401 1.00 97.38 90 PRO A CA 1
ATOM 696 C C . PRO A 1 90 ? -6.287 2.106 0.020 1.00 97.38 90 PRO A C 1
ATOM 698 O O . PRO A 1 90 ? -6.094 2.981 -0.825 1.00 97.38 90 PRO A O 1
ATOM 701 N N . LEU A 1 91 ? -5.966 2.289 1.307 1.00 97.38 91 LEU A N 1
ATOM 702 C CA . LEU A 1 91 ? -5.390 3.542 1.803 1.00 97.38 91 LEU A CA 1
ATOM 703 C C . LEU A 1 91 ? -3.963 3.780 1.292 1.00 97.38 91 LEU A C 1
ATOM 705 O O . LEU A 1 91 ? -3.581 4.925 1.057 1.00 97.38 91 LEU A O 1
ATOM 709 N N . LEU A 1 92 ? -3.175 2.721 1.095 1.00 97.50 92 LEU A N 1
ATOM 710 C CA . LEU A 1 92 ? -1.857 2.818 0.475 1.00 97.50 92 LEU A CA 1
ATOM 711 C C . LEU A 1 92 ? -1.970 3.291 -0.976 1.00 97.50 92 LEU A C 1
ATOM 713 O O . LEU A 1 92 ? -1.270 4.223 -1.355 1.00 97.50 92 LEU A O 1
ATOM 717 N N . VAL A 1 93 ? -2.864 2.699 -1.774 1.00 97.19 93 VAL A N 1
ATOM 718 C CA . VAL A 1 93 ? -3.086 3.113 -3.172 1.00 97.19 93 VAL A CA 1
ATOM 719 C C . VAL A 1 93 ? -3.529 4.575 -3.243 1.00 97.19 93 VAL A C 1
ATOM 721 O O . VAL A 1 93 ? -2.992 5.343 -4.042 1.00 97.19 93 VAL A O 1
ATOM 724 N N . LEU A 1 94 ? -4.449 4.984 -2.364 1.00 97.06 94 LEU A N 1
ATOM 725 C CA . LEU A 1 94 ? -4.875 6.377 -2.265 1.00 97.06 94 LEU A CA 1
ATOM 726 C C . LEU A 1 94 ? -3.708 7.303 -1.885 1.00 97.06 94 LEU A C 1
ATOM 728 O O . LEU A 1 94 ? -3.516 8.338 -2.520 1.00 97.06 94 LEU A O 1
ATOM 732 N N . GLY A 1 95 ? -2.903 6.924 -0.890 1.00 96.69 95 GLY A N 1
ATOM 733 C CA . GLY A 1 95 ? -1.735 7.694 -0.459 1.00 96.69 95 GLY A CA 1
ATOM 734 C C . GLY A 1 95 ? -0.670 7.823 -1.552 1.00 96.69 95 GLY A C 1
ATOM 735 O O . GLY A 1 95 ? -0.112 8.899 -1.742 1.00 96.69 95 GLY A O 1
ATOM 736 N N . LEU A 1 96 ? -0.429 6.758 -2.323 1.00 96.88 96 LEU A N 1
ATOM 737 C CA . LEU A 1 96 ? 0.498 6.768 -3.459 1.00 96.88 96 LEU A CA 1
ATOM 738 C C . LEU A 1 96 ? 0.033 7.741 -4.549 1.00 96.88 96 LEU A C 1
ATOM 740 O O . LEU A 1 96 ? 0.852 8.463 -5.119 1.00 96.88 96 LEU A O 1
ATOM 744 N N . ALA A 1 97 ? -1.277 7.787 -4.811 1.00 96.06 97 ALA A N 1
ATOM 745 C CA . ALA A 1 97 ? -1.869 8.731 -5.752 1.00 96.06 97 ALA A CA 1
ATOM 746 C C . ALA A 1 97 ? -1.772 10.183 -5.250 1.00 96.06 97 ALA A C 1
ATOM 748 O O . ALA A 1 97 ? -1.424 11.076 -6.023 1.00 96.06 97 ALA A O 1
ATOM 749 N N . GLN A 1 98 ? -2.028 10.418 -3.958 1.00 95.94 98 GLN A N 1
ATOM 750 C CA . GLN A 1 98 ? -1.922 11.742 -3.331 1.00 95.94 98 GLN A CA 1
ATOM 751 C C . GLN A 1 98 ? -0.490 12.289 -3.357 1.00 95.94 98 GLN A C 1
ATOM 753 O O . GLN A 1 98 ? -0.283 13.436 -3.751 1.00 95.94 98 GLN A O 1
ATOM 758 N N . ASP A 1 99 ? 0.498 11.461 -3.008 1.00 94.50 99 ASP A N 1
ATOM 759 C CA . ASP A 1 99 ? 1.922 11.825 -3.039 1.00 94.50 99 ASP A CA 1
ATOM 760 C C . ASP A 1 99 ? 2.512 11.767 -4.470 1.00 94.50 99 ASP A C 1
ATOM 762 O O . ASP A 1 99 ? 3.697 12.036 -4.664 1.00 94.50 99 ASP A O 1
ATOM 766 N N . ARG A 1 100 ? 1.689 11.457 -5.488 1.00 93.62 100 ARG A N 1
ATOM 767 C CA . ARG A 1 100 ? 2.053 11.397 -6.918 1.00 93.62 100 ARG A CA 1
ATOM 768 C C . ARG A 1 100 ? 3.268 10.504 -7.191 1.00 93.62 100 ARG A C 1
ATOM 770 O O . ARG A 1 100 ? 4.112 10.826 -8.029 1.00 93.62 100 ARG A O 1
ATOM 777 N N . VAL A 1 101 ? 3.360 9.376 -6.486 1.00 92.94 101 VAL A N 1
ATOM 778 C CA . VAL A 1 101 ? 4.483 8.443 -6.624 1.00 92.94 101 VAL A CA 1
ATOM 779 C C . VAL A 1 101 ? 4.475 7.841 -8.027 1.00 92.94 101 VAL A C 1
ATOM 781 O O . VAL A 1 101 ? 3.537 7.146 -8.416 1.00 92.94 101 VAL A O 1
ATOM 784 N N . HIS A 1 102 ? 5.537 8.100 -8.790 1.00 91.50 102 HIS A N 1
ATOM 785 C CA . HIS A 1 102 ? 5.707 7.545 -10.126 1.00 91.50 102 HIS A CA 1
ATOM 786 C C . HIS A 1 102 ? 6.537 6.260 -10.072 1.00 91.50 102 HIS A C 1
ATOM 788 O O . HIS A 1 102 ? 7.679 6.264 -9.609 1.00 91.50 102 HIS A O 1
ATOM 794 N N . PHE A 1 103 ? 5.969 5.160 -10.565 1.00 91.31 103 PHE A N 1
ATOM 795 C CA . PHE A 1 103 ? 6.666 3.885 -10.677 1.00 91.31 103 PHE A CA 1
ATOM 796 C C . PHE A 1 103 ? 7.218 3.716 -12.084 1.00 91.31 103 PHE A C 1
ATOM 798 O O . PHE A 1 103 ? 6.474 3.515 -13.042 1.00 91.31 103 PHE A O 1
ATOM 805 N N . GLU A 1 104 ? 8.540 3.775 -12.202 1.00 90.88 104 GLU A N 1
ATOM 806 C CA . GLU A 1 104 ? 9.204 3.484 -13.463 1.00 90.88 104 GLU A CA 1
ATOM 807 C C . GLU A 1 104 ? 9.104 1.978 -13.740 1.00 90.88 104 GLU A C 1
ATOM 809 O O . GLU A 1 104 ? 9.536 1.153 -12.927 1.00 90.88 104 GLU A O 1
ATOM 814 N N . THR A 1 105 ? 8.503 1.612 -14.871 1.00 90.56 105 THR A N 1
ATOM 815 C CA . THR A 1 105 ? 8.239 0.218 -15.234 1.00 90.56 105 THR A CA 1
ATOM 816 C C . THR A 1 105 ? 8.919 -0.164 -16.544 1.00 90.56 105 THR A C 1
ATOM 818 O O . THR A 1 105 ? 9.125 0.662 -17.429 1.00 90.56 105 THR A O 1
ATOM 821 N N . VAL A 1 106 ? 9.299 -1.433 -16.647 1.00 87.31 106 VAL A N 1
ATOM 822 C CA . VAL A 1 106 ? 9.780 -2.079 -17.864 1.00 87.31 106 VAL A CA 1
ATOM 823 C C . VAL A 1 106 ? 8.712 -3.049 -18.349 1.00 87.31 106 VAL A C 1
ATOM 825 O O . VAL A 1 106 ? 8.211 -3.881 -17.591 1.00 87.31 106 VAL A O 1
ATOM 828 N N . GLU A 1 107 ? 8.343 -2.923 -19.617 1.00 82.19 107 GLU A N 1
ATOM 829 C CA . GLU A 1 107 ? 7.382 -3.806 -20.260 1.00 82.19 107 GLU A CA 1
ATOM 830 C C . GLU A 1 107 ? 8.133 -4.926 -20.980 1.00 82.19 107 GLU A C 1
ATOM 832 O O . GLU A 1 107 ? 8.785 -4.718 -22.003 1.00 82.19 107 GLU A O 1
ATOM 837 N N . THR A 1 108 ? 8.038 -6.137 -20.442 1.00 68.69 108 THR A N 1
ATOM 838 C CA . THR A 1 108 ? 8.443 -7.342 -21.163 1.00 68.69 108 THR A CA 1
ATOM 839 C C . THR A 1 108 ? 7.260 -7.797 -22.006 1.00 68.69 108 THR A C 1
ATOM 841 O O . THR A 1 108 ? 6.277 -8.353 -21.515 1.00 68.69 108 THR A O 1
ATOM 844 N N . THR A 1 109 ? 7.327 -7.494 -23.300 1.00 65.94 109 THR A N 1
ATOM 845 C CA . THR A 1 109 ? 6.398 -8.081 -24.265 1.00 65.94 109 THR A CA 1
ATOM 846 C C . THR A 1 109 ? 6.807 -9.537 -24.441 1.00 65.94 109 THR A C 1
ATOM 848 O O . THR A 1 109 ? 7.934 -9.800 -24.862 1.00 65.94 109 THR A O 1
ATOM 851 N N . GLU A 1 110 ? 5.928 -10.487 -24.116 1.00 66.69 110 GLU A N 1
ATOM 852 C CA . GLU A 1 110 ? 6.173 -11.866 -24.533 1.00 66.69 110 GLU A CA 1
ATOM 853 C C . GLU A 1 110 ? 6.247 -11.889 -26.062 1.00 66.69 110 GLU A C 1
ATOM 855 O O . GLU A 1 110 ? 5.360 -11.372 -26.754 1.00 66.69 110 GLU A O 1
ATOM 860 N N . LEU A 1 111 ? 7.360 -12.406 -26.588 1.00 66.50 111 LEU A N 1
ATOM 861 C CA . LEU A 1 111 ? 7.582 -12.503 -28.024 1.00 66.50 111 LEU A CA 1
ATOM 862 C C . LEU A 1 111 ? 6.415 -13.294 -28.622 1.00 66.50 111 LEU A C 1
ATOM 864 O O . LEU A 1 111 ? 6.044 -14.347 -28.103 1.00 66.50 111 LEU A O 1
ATOM 868 N N . SER A 1 112 ? 5.801 -12.778 -29.691 1.00 71.00 112 SER A N 1
ATOM 869 C CA . SER A 1 112 ? 4.726 -13.525 -30.352 1.00 71.00 112 SER A CA 1
ATOM 870 C C . SER A 1 112 ? 5.256 -14.896 -30.778 1.00 71.00 112 SER A C 1
ATOM 872 O O . SER A 1 112 ? 6.436 -15.011 -31.107 1.00 71.00 112 SER A O 1
ATOM 874 N N . MET A 1 113 ? 4.411 -15.933 -30.817 1.00 70.31 113 MET A N 1
ATOM 875 C CA . MET A 1 113 ? 4.870 -17.259 -31.263 1.00 70.31 113 MET A CA 1
ATOM 876 C C . MET A 1 113 ? 5.574 -17.192 -32.625 1.00 70.31 113 MET A C 1
ATOM 878 O O . MET A 1 113 ? 6.591 -17.846 -32.825 1.00 70.31 113 MET A O 1
ATOM 882 N N . LEU A 1 114 ? 5.096 -16.327 -33.528 1.00 79.19 114 LEU A N 1
ATOM 883 C CA . LEU A 1 114 ? 5.750 -16.067 -34.810 1.00 79.19 114 LEU A CA 1
ATOM 884 C C . LEU A 1 114 ? 7.129 -15.429 -34.641 1.00 79.19 114 LEU A C 1
ATOM 886 O O . LEU A 1 114 ? 8.069 -15.865 -35.286 1.00 79.19 114 LEU A O 1
ATOM 890 N N . HIS A 1 115 ? 7.282 -14.444 -33.758 1.00 73.12 115 HIS A N 1
ATOM 891 C CA . HIS A 1 115 ? 8.591 -13.875 -33.451 1.00 73.12 115 HIS A CA 1
ATOM 892 C C . HIS A 1 115 ? 9.535 -14.938 -32.868 1.00 73.12 115 HIS A C 1
ATOM 894 O O . HIS A 1 115 ? 10.703 -14.990 -33.239 1.00 73.12 115 HIS A O 1
ATOM 900 N N . THR A 1 116 ? 9.052 -15.817 -31.991 1.00 72.19 116 THR A N 1
ATOM 901 C CA . THR A 1 116 ? 9.848 -16.923 -31.436 1.00 72.19 116 THR A CA 1
ATOM 902 C C . THR A 1 116 ? 10.312 -17.893 -32.523 1.00 72.19 116 THR A C 1
ATOM 904 O O . THR A 1 116 ? 11.487 -18.253 -32.547 1.00 72.19 116 THR A O 1
ATOM 907 N N . ILE A 1 117 ? 9.423 -18.258 -33.453 1.00 80.44 117 ILE A N 1
ATOM 908 C CA . ILE A 1 117 ? 9.739 -19.132 -34.592 1.00 80.44 117 ILE A CA 1
ATOM 909 C C . ILE A 1 117 ? 10.730 -18.448 -35.544 1.00 80.44 117 ILE A C 1
ATOM 911 O O . ILE A 1 117 ? 11.742 -19.037 -35.908 1.00 80.44 117 ILE A O 1
ATOM 915 N N . LEU A 1 118 ? 10.482 -17.186 -35.905 1.00 79.19 118 LEU A N 1
ATOM 916 C CA . LEU A 1 118 ? 11.305 -16.438 -36.860 1.00 79.19 118 LEU A CA 1
ATOM 917 C C . LEU A 1 118 ? 12.692 -16.075 -36.308 1.00 79.19 118 LEU A C 1
ATOM 919 O O . LEU A 1 118 ? 13.631 -15.929 -37.083 1.00 79.19 118 LEU A O 1
ATOM 923 N N . THR A 1 119 ? 12.837 -15.939 -34.985 1.00 72.12 119 THR A N 1
ATOM 924 C CA . THR A 1 119 ? 14.103 -15.525 -34.341 1.00 72.12 119 THR A CA 1
ATOM 925 C C . THR A 1 119 ? 14.909 -16.708 -33.781 1.00 72.12 119 THR A C 1
ATOM 927 O O . THR A 1 119 ? 15.968 -16.493 -33.204 1.00 72.12 119 THR A O 1
ATOM 930 N N . ASN A 1 120 ? 14.422 -17.948 -33.922 1.00 59.91 120 ASN A N 1
ATOM 931 C CA . ASN A 1 120 ? 15.116 -19.223 -33.663 1.00 59.91 120 ASN A CA 1
ATOM 932 C C . ASN A 1 120 ? 15.893 -19.379 -32.328 1.00 59.91 120 ASN A C 1
ATOM 934 O O . ASN A 1 120 ? 16.712 -20.283 -32.188 1.00 59.91 120 ASN A O 1
ATOM 938 N N . LYS A 1 121 ? 15.639 -18.552 -31.305 1.00 59.78 121 LYS A N 1
ATOM 939 C CA . LYS A 1 121 ? 16.427 -18.562 -30.053 1.00 59.78 121 LYS A CA 1
ATOM 940 C C . LYS A 1 121 ? 16.279 -19.835 -29.209 1.00 59.78 121 LYS A C 1
ATOM 942 O O . LYS A 1 121 ? 17.098 -20.078 -28.332 1.00 59.78 121 LYS A O 1
ATOM 947 N N . HIS A 1 122 ? 15.253 -20.648 -29.458 1.00 57.34 122 HIS A N 1
ATOM 948 C CA . HIS A 1 122 ? 15.033 -21.898 -28.728 1.00 57.34 122 HIS A CA 1
ATOM 949 C C . HIS A 1 122 ? 15.880 -23.066 -29.265 1.00 57.34 122 HIS A C 1
ATOM 951 O O . HIS A 1 122 ? 16.151 -24.010 -28.527 1.00 57.34 122 HIS A O 1
ATOM 957 N N . CYS A 1 123 ? 16.324 -23.018 -30.526 1.00 51.34 123 CYS A N 1
ATOM 958 C CA . CYS A 1 123 ? 17.107 -24.110 -31.110 1.00 51.34 123 CYS A CA 1
ATOM 959 C C . CYS A 1 123 ? 18.546 -24.127 -30.578 1.00 51.34 123 CYS A C 1
ATOM 961 O O . CYS A 1 123 ? 19.088 -25.198 -30.341 1.00 51.34 123 CYS A O 1
ATOM 963 N N . ASP A 1 124 ? 19.138 -22.964 -30.296 1.00 55.31 124 ASP A N 1
ATOM 964 C CA . ASP A 1 124 ? 20.518 -22.890 -29.800 1.00 55.31 124 ASP A CA 1
ATOM 965 C C . ASP A 1 124 ? 20.658 -23.291 -28.319 1.00 55.31 124 ASP A C 1
ATOM 967 O O . ASP A 1 124 ? 21.610 -23.978 -27.953 1.00 55.31 124 ASP A O 1
ATOM 971 N N . GLU A 1 125 ? 19.705 -22.920 -27.455 1.00 54.31 125 GLU A N 1
ATOM 972 C CA . GLU A 1 125 ? 19.762 -23.216 -26.010 1.00 54.31 125 GLU A CA 1
ATOM 973 C C . GLU A 1 125 ? 19.483 -24.702 -25.700 1.00 54.31 125 GLU A C 1
ATOM 975 O O . GLU A 1 125 ? 20.197 -25.319 -24.903 1.00 54.31 125 GLU A O 1
ATOM 980 N N . GLU A 1 126 ? 18.500 -25.320 -26.370 1.00 53.84 126 GLU A N 1
ATOM 981 C CA . GLU A 1 126 ? 18.238 -26.765 -26.256 1.00 53.84 126 GLU A CA 1
ATOM 982 C C . GLU A 1 126 ? 19.377 -27.600 -26.861 1.00 53.84 126 GLU A C 1
ATOM 984 O O . GLU A 1 126 ? 19.772 -28.608 -26.273 1.00 53.84 126 GLU A O 1
ATOM 989 N N . GLN A 1 127 ? 19.959 -27.170 -27.989 1.00 54.47 127 GLN A N 1
ATOM 990 C CA . GLN A 1 127 ? 21.109 -27.844 -28.600 1.00 54.47 127 GLN A CA 1
ATOM 991 C C . GLN A 1 127 ? 22.364 -27.720 -27.724 1.00 54.47 127 GLN A C 1
ATOM 993 O O . GLN A 1 127 ? 23.109 -28.690 -27.579 1.00 54.47 127 GLN A O 1
ATOM 998 N N . ARG A 1 128 ? 22.580 -26.571 -27.064 1.00 56.78 128 ARG A N 1
ATOM 999 C CA . ARG A 1 128 ? 23.690 -26.370 -26.119 1.00 56.78 128 ARG A CA 1
ATOM 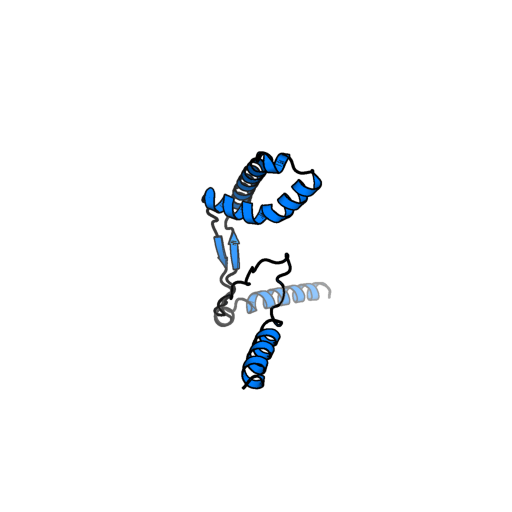1000 C C . ARG A 1 128 ? 23.518 -27.205 -24.842 1.00 56.78 128 ARG A C 1
ATOM 1002 O O . ARG A 1 128 ? 24.493 -27.806 -24.392 1.00 56.78 128 ARG A O 1
ATOM 1009 N N . ARG A 1 129 ? 22.299 -27.321 -24.290 1.00 56.56 129 ARG A N 1
ATOM 1010 C CA . ARG A 1 129 ? 22.010 -28.241 -23.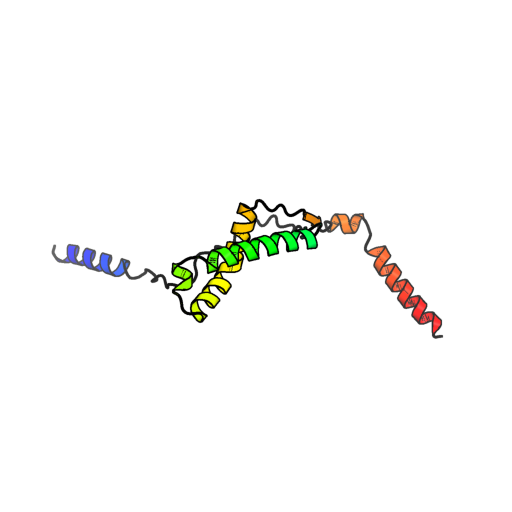165 1.00 56.56 129 ARG A CA 1
ATOM 1011 C C . ARG A 1 129 ? 22.187 -29.706 -23.559 1.00 56.56 129 ARG A C 1
ATOM 1013 O O . ARG A 1 129 ? 22.766 -30.465 -22.786 1.00 56.56 129 ARG A O 1
ATOM 1020 N N . ARG A 1 130 ? 21.737 -30.110 -24.753 1.00 59.03 130 ARG A N 1
ATOM 1021 C CA . ARG A 1 130 ? 21.942 -31.477 -25.267 1.00 59.03 130 ARG A CA 1
ATOM 1022 C C . ARG A 1 130 ? 23.421 -31.778 -25.489 1.00 59.03 130 ARG A C 1
ATOM 1024 O O . ARG A 1 130 ? 23.876 -32.821 -25.038 1.00 59.03 130 ARG A O 1
ATOM 1031 N N . GLY A 1 131 ? 24.180 -30.843 -26.060 1.00 61.12 131 GLY A N 1
ATOM 1032 C CA . GLY A 1 131 ? 25.630 -30.970 -26.228 1.00 61.12 131 GLY A CA 1
ATOM 1033 C C . GLY A 1 131 ? 26.390 -31.077 -24.900 1.00 61.12 131 GLY A C 1
ATOM 1034 O O . GLY A 1 131 ? 27.283 -31.909 -24.773 1.00 61.12 131 GLY A O 1
ATOM 1035 N N . GLN A 1 132 ? 26.001 -30.312 -23.873 1.00 59.41 132 GLN A N 1
ATOM 1036 C CA . GLN A 1 132 ? 26.607 -30.411 -22.536 1.00 59.41 132 GLN A CA 1
ATOM 1037 C C . GLN A 1 132 ? 26.277 -31.729 -21.816 1.00 59.41 132 GLN A C 1
ATOM 1039 O O . GLN A 1 132 ? 27.143 -32.293 -21.150 1.00 59.41 132 GLN A O 1
ATOM 1044 N N . LEU A 1 133 ? 25.056 -32.254 -21.968 1.00 61.16 133 LEU A N 1
ATOM 1045 C CA . LEU A 1 133 ? 24.669 -33.561 -21.417 1.00 61.16 133 LEU A CA 1
ATOM 1046 C C . LEU A 1 133 ? 25.355 -34.733 -22.137 1.00 61.16 133 LEU A C 1
ATOM 1048 O O . LEU A 1 133 ? 25.560 -35.787 -21.536 1.00 61.16 133 LEU A O 1
ATOM 1052 N N . GLN A 1 134 ? 25.712 -34.553 -23.409 1.00 62.84 134 GLN A N 1
ATOM 1053 C CA . GLN A 1 134 ? 26.414 -35.553 -24.208 1.00 62.84 134 GLN A CA 1
ATOM 1054 C C . GLN A 1 134 ? 27.911 -35.596 -23.863 1.00 62.84 134 GLN A C 1
ATOM 1056 O O . GLN A 1 134 ? 28.439 -36.680 -23.640 1.00 62.84 134 GLN A O 1
ATOM 1061 N N . LEU A 1 135 ? 28.546 -34.436 -23.653 1.00 61.88 135 LEU A N 1
ATOM 1062 C CA . LEU A 1 135 ? 29.943 -34.341 -23.207 1.00 61.88 135 LEU A CA 1
ATOM 1063 C C . LEU A 1 135 ? 30.168 -34.991 -21.826 1.00 61.88 135 LEU A C 1
ATOM 1065 O O . LEU A 1 135 ? 31.169 -35.665 -21.607 1.00 61.88 135 LEU A O 1
ATOM 1069 N N . LEU A 1 136 ? 29.213 -34.843 -20.898 1.00 59.31 136 LEU A N 1
ATOM 1070 C CA . LEU A 1 136 ? 29.285 -35.466 -19.567 1.00 59.31 136 LEU A CA 1
ATOM 1071 C C . LEU A 1 136 ? 29.171 -37.005 -19.621 1.00 59.31 136 LEU A C 1
ATOM 1073 O O . LEU A 1 136 ? 29.635 -37.697 -18.715 1.00 59.31 136 LEU A O 1
ATOM 1077 N N . ARG A 1 137 ? 28.535 -37.542 -20.673 1.00 58.97 137 ARG A N 1
ATOM 1078 C CA . ARG A 1 137 ? 28.401 -38.986 -20.912 1.00 58.97 137 ARG A CA 1
ATOM 1079 C C . ARG A 1 137 ? 29.685 -39.582 -21.498 1.00 58.97 137 ARG A C 1
ATOM 1081 O O . ARG A 1 137 ? 29.986 -40.734 -21.214 1.00 58.97 137 ARG A O 1
ATOM 1088 N N . GLU A 1 138 ? 30.436 -38.813 -22.281 1.00 58.38 138 GLU A N 1
ATOM 1089 C CA . GLU A 1 138 ? 31.672 -39.266 -22.935 1.00 58.38 138 GLU A CA 1
ATOM 1090 C C . GLU A 1 138 ? 32.879 -39.297 -21.986 1.00 58.38 138 GLU A C 1
ATOM 1092 O O . GLU A 1 138 ? 33.790 -40.089 -22.182 1.00 58.38 138 GLU A O 1
ATOM 1097 N N . THR A 1 139 ? 32.876 -38.511 -20.906 1.00 56.00 139 THR A N 1
ATOM 1098 C CA . THR A 1 139 ? 33.969 -38.489 -19.913 1.00 56.00 139 THR A CA 1
ATOM 1099 C C . THR A 1 139 ? 33.899 -39.600 -18.853 1.00 56.00 139 THR A C 1
ATOM 1101 O O . THR A 1 139 ? 34.651 -39.560 -17.882 1.00 56.00 139 THR A O 1
ATOM 1104 N N . GLN A 1 140 ? 32.979 -40.561 -18.986 1.00 54.50 140 GLN A N 1
ATOM 1105 C CA . GLN A 1 140 ? 32.805 -41.688 -18.054 1.00 54.50 140 GLN A CA 1
ATOM 1106 C C . GLN A 1 140 ? 32.945 -43.070 -18.729 1.00 54.50 140 GLN A C 1
ATOM 1108 O O . GLN A 1 140 ? 32.535 -44.070 -18.140 1.00 54.50 140 GLN A O 1
ATOM 1113 N N . GLY A 1 141 ? 33.502 -43.122 -19.946 1.00 45.78 141 GLY A N 1
ATOM 1114 C CA . GLY A 1 141 ? 33.803 -44.350 -20.693 1.00 45.78 141 GLY A CA 1
ATOM 1115 C C . GLY A 1 141 ? 35.297 -44.560 -20.875 1.00 45.78 141 GLY A C 1
ATOM 1116 O O . GLY A 1 141 ? 35.970 -43.577 -21.251 1.00 45.78 141 GLY A O 1
#